Protein AF-A0A0L1KWY5-F1 (afdb_monomer)

Radius of gyration: 12.59 Å; Cα contacts (8 Å, |Δi|>4): 258; chains: 1; bounding box: 28×32×26 Å

pLDDT: mean 92.54, std 5.79, range [64.88, 97.81]

Structure (mmCIF, N/CA/C/O backbone):
data_AF-A0A0L1KWY5-F1
#
_entry.id   AF-A0A0L1KWY5-F1
#
loop_
_atom_site.group_PDB
_atom_site.id
_atom_site.type_symbol
_atom_site.label_atom_id
_atom_site.label_alt_id
_atom_site.label_comp_id
_atom_site.label_asym_id
_atom_site.label_entity_id
_atom_site.label_seq_id
_atom_site.pdbx_PDB_ins_code
_atom_site.Cartn_x
_atom_site.Cartn_y
_atom_site.Cartn_z
_atom_site.occupancy
_atom_site.B_iso_or_equiv
_atom_site.auth_seq_id
_atom_site.auth_comp_id
_atom_site.auth_asym_id
_atom_site.auth_atom_id
_atom_site.pdbx_PDB_model_num
ATOM 1 N N . MET A 1 1 ? 8.402 -17.583 -7.761 1.00 80.50 1 MET A N 1
ATOM 2 C CA . MET A 1 1 ? 8.174 -16.161 -8.100 1.00 80.50 1 MET A CA 1
ATOM 3 C C . MET A 1 1 ? 6.779 -16.022 -8.671 1.00 80.50 1 MET A C 1
ATOM 5 O O . MET A 1 1 ? 6.498 -16.639 -9.697 1.00 80.50 1 MET A O 1
ATOM 9 N N . LEU A 1 2 ? 5.926 -15.248 -8.006 1.00 90.38 2 LEU A N 1
ATOM 10 C CA . LEU A 1 2 ? 4.590 -14.924 -8.502 1.00 90.38 2 LEU A CA 1
ATOM 11 C C . LEU A 1 2 ? 4.695 -13.995 -9.719 1.00 90.38 2 LEU A C 1
ATOM 13 O O . LEU A 1 2 ? 5.620 -13.184 -9.811 1.00 90.38 2 LEU A O 1
ATOM 17 N N . HIS A 1 3 ? 3.770 -14.144 -10.660 1.00 92.06 3 HIS A N 1
ATOM 18 C CA . HIS A 1 3 ? 3.661 -13.336 -11.872 1.00 92.06 3 HIS A CA 1
ATOM 19 C C . HIS A 1 3 ? 2.186 -13.148 -12.234 1.00 92.06 3 HIS A C 1
ATOM 21 O O . HIS A 1 3 ? 1.335 -13.891 -11.751 1.00 92.06 3 HIS A O 1
ATOM 27 N N . GLY A 1 4 ? 1.898 -12.167 -13.089 1.00 90.19 4 GLY A N 1
ATOM 28 C CA . GLY A 1 4 ? 0.523 -11.772 -13.407 1.00 90.19 4 GLY A CA 1
ATOM 29 C C . GLY A 1 4 ? 0.006 -10.663 -12.489 1.00 90.19 4 GLY A C 1
ATOM 30 O O . GLY A 1 4 ? 0.771 -10.088 -11.712 1.00 90.19 4 GLY A O 1
ATOM 31 N N . SER A 1 5 ? -1.272 -10.326 -12.634 1.00 89.81 5 SER A N 1
ATOM 32 C CA . SER A 1 5 ? -1.948 -9.308 -11.828 1.00 89.81 5 SER A CA 1
ATOM 33 C C . SER A 1 5 ? -2.310 -9.831 -10.441 1.00 89.81 5 SER A C 1
ATOM 35 O O . SER A 1 5 ? -2.567 -11.023 -10.271 1.00 89.81 5 SER A O 1
ATOM 37 N N . VAL A 1 6 ? -2.394 -8.934 -9.460 1.00 85.62 6 VAL A N 1
ATOM 38 C CA . VAL A 1 6 ? -2.851 -9.266 -8.107 1.00 85.62 6 VAL A CA 1
ATOM 39 C C . VAL A 1 6 ? -4.258 -8.720 -7.868 1.00 85.62 6 VAL A C 1
ATOM 41 O O . VAL A 1 6 ? -4.487 -7.517 -7.916 1.00 85.62 6 VAL A O 1
ATOM 44 N N . GLY A 1 7 ? -5.209 -9.612 -7.586 1.00 88.44 7 GLY A N 1
ATOM 45 C CA . GLY A 1 7 ? -6.539 -9.227 -7.117 1.00 88.44 7 GLY A CA 1
ATOM 46 C C . GLY A 1 7 ? -6.535 -9.042 -5.601 1.00 88.44 7 GLY A C 1
ATOM 47 O O . GLY A 1 7 ? -6.473 -10.028 -4.873 1.00 88.44 7 GLY A O 1
ATOM 48 N N . LEU A 1 8 ? -6.596 -7.796 -5.123 1.00 89.62 8 LEU A N 1
ATOM 49 C CA . LEU A 1 8 ? -6.633 -7.494 -3.682 1.00 89.62 8 LEU A CA 1
ATOM 50 C C . LEU A 1 8 ? -8.057 -7.495 -3.100 1.00 89.62 8 LEU A C 1
ATOM 52 O O . LEU A 1 8 ? -8.233 -7.735 -1.910 1.00 89.62 8 LEU A O 1
ATOM 56 N N . ARG A 1 9 ? -9.076 -7.317 -3.950 1.00 87.25 9 ARG A N 1
ATOM 57 C CA . ARG A 1 9 ? -10.493 -7.254 -3.545 1.00 87.25 9 ARG A CA 1
ATOM 58 C C . ARG A 1 9 ? -11.029 -8.558 -2.948 1.00 87.25 9 ARG A C 1
ATOM 60 O O . ARG A 1 9 ? -11.987 -8.558 -2.192 1.00 87.25 9 ARG A O 1
ATOM 67 N N . THR A 1 10 ? -10.423 -9.691 -3.299 1.00 84.00 10 THR A N 1
ATOM 68 C CA . THR A 1 10 ? -10.878 -11.027 -2.879 1.00 84.00 10 THR A CA 1
ATOM 69 C C . THR A 1 10 ? -10.081 -11.582 -1.700 1.00 84.00 10 THR A C 1
ATOM 71 O O . THR A 1 10 ? -10.133 -12.783 -1.430 1.00 84.00 10 THR A O 1
ATOM 74 N N . LEU A 1 11 ? -9.280 -10.748 -1.032 1.00 88.44 11 LEU A N 1
ATOM 75 C CA . LEU A 1 11 ? -8.511 -11.162 0.135 1.00 88.44 11 LEU A CA 1
ATOM 76 C C . LEU A 1 11 ? -9.441 -11.423 1.325 1.00 88.44 11 LEU A C 1
ATOM 78 O O . LEU A 1 11 ? -10.445 -10.746 1.523 1.00 88.44 11 LEU A O 1
ATOM 82 N N . SER A 1 12 ? -9.097 -12.419 2.135 1.00 89.19 12 SER A N 1
ATOM 83 C CA . SER A 1 12 ? -9.912 -12.826 3.276 1.00 89.19 12 SER A CA 1
ATOM 84 C C . SER A 1 12 ? -9.917 -11.769 4.391 1.00 89.19 12 SER A C 1
ATOM 86 O O . SER A 1 12 ? -8.854 -11.289 4.7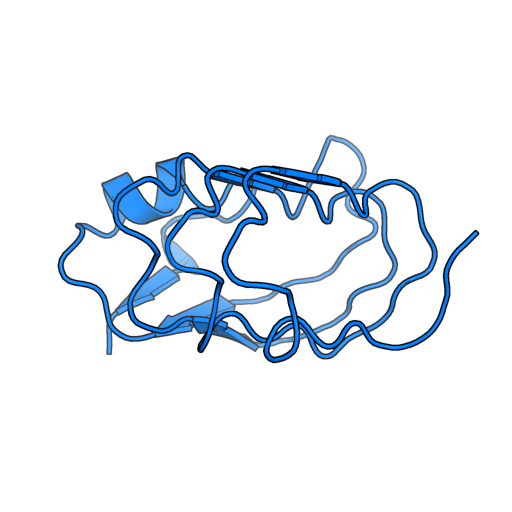81 1.00 89.19 12 SER A O 1
ATOM 88 N N . GLU A 1 13 ? -11.079 -11.515 4.995 1.00 88.75 13 GLU A N 1
ATOM 89 C CA . GLU A 1 13 ? -11.293 -10.618 6.152 1.00 88.75 13 GLU A CA 1
ATOM 90 C C . GLU A 1 13 ? -10.282 -10.722 7.322 1.00 88.75 13 GLU A C 1
ATOM 92 O O . GLU A 1 13 ? -9.874 -9.679 7.838 1.00 88.75 13 GLU A O 1
ATOM 97 N N . PRO A 1 14 ? -9.834 -11.913 7.781 1.00 93.19 14 PRO A N 1
ATOM 98 C CA . PRO A 1 14 ? -8.891 -12.008 8.902 1.00 93.19 14 PRO A CA 1
ATOM 99 C C . PRO A 1 14 ? -7.443 -11.645 8.533 1.00 93.19 14 PRO A C 1
ATOM 101 O O . PRO A 1 14 ? -6.560 -11.740 9.384 1.00 93.19 14 PRO A O 1
ATOM 104 N N . LEU A 1 15 ? -7.162 -11.271 7.281 1.00 94.88 15 LEU A N 1
ATOM 105 C CA . LEU A 1 15 ? -5.811 -10.951 6.835 1.00 94.88 15 LEU A CA 1
ATOM 106 C C . LEU A 1 15 ? -5.306 -9.662 7.498 1.00 94.88 15 LEU A C 1
ATOM 108 O O . LEU A 1 15 ? -5.901 -8.599 7.341 1.00 94.88 15 LEU A O 1
ATOM 112 N N . VAL A 1 16 ? -4.180 -9.766 8.208 1.00 96.94 16 VAL A N 1
ATOM 113 C CA . VAL A 1 16 ? -3.556 -8.642 8.931 1.00 96.94 16 VAL A CA 1
ATOM 114 C C . VAL A 1 16 ? -2.319 -8.116 8.202 1.00 96.94 16 VAL A C 1
ATOM 116 O O . VAL A 1 16 ? -2.109 -6.908 8.122 1.00 96.94 16 VAL A O 1
ATOM 119 N N . HIS A 1 17 ? -1.512 -9.011 7.636 1.00 97.38 17 HIS A N 1
ATOM 120 C CA . HIS A 1 17 ? -0.258 -8.676 6.966 1.00 97.38 17 HIS A CA 1
ATOM 121 C C . HIS A 1 17 ? -0.177 -9.413 5.635 1.00 97.38 17 HIS A C 1
ATOM 123 O O . HIS A 1 17 ? -0.402 -10.624 5.586 1.00 97.38 17 HIS A O 1
ATOM 129 N N . LEU A 1 18 ? 0.166 -8.695 4.568 1.00 96.31 18 LEU A N 1
ATOM 130 C CA . LEU A 1 18 ? 0.367 -9.275 3.247 1.00 96.31 18 LEU A CA 1
ATOM 131 C C . LEU A 1 18 ? 1.690 -8.798 2.655 1.00 96.31 18 LEU A C 1
ATOM 133 O O . LEU A 1 18 ? 1.849 -7.622 2.325 1.00 96.31 18 LEU A O 1
ATOM 137 N N . ASP A 1 19 ? 2.626 -9.729 2.485 1.00 96.06 19 ASP A N 1
ATOM 138 C CA . ASP A 1 19 ? 3.880 -9.473 1.787 1.00 96.06 19 ASP A CA 1
ATOM 139 C C . ASP A 1 19 ? 3.884 -10.133 0.408 1.00 96.06 19 ASP A C 1
ATOM 141 O O . ASP A 1 19 ? 3.896 -11.355 0.269 1.00 96.06 19 ASP A O 1
ATOM 145 N N . LEU A 1 20 ? 3.856 -9.293 -0.620 1.00 95.12 20 LEU A N 1
ATOM 146 C CA . LEU A 1 20 ? 3.958 -9.662 -2.027 1.00 95.12 20 LEU A CA 1
ATOM 147 C C . LEU A 1 20 ? 5.231 -9.096 -2.661 1.00 95.12 20 LEU A C 1
ATOM 149 O O . LEU A 1 20 ? 5.368 -9.100 -3.891 1.00 95.12 20 LEU A O 1
ATOM 153 N N . SER A 1 21 ? 6.166 -8.607 -1.849 1.00 94.50 21 SER A N 1
ATOM 154 C CA . SER A 1 21 ? 7.411 -8.041 -2.344 1.00 94.50 21 SER A CA 1
ATOM 155 C C . SER A 1 21 ? 8.303 -9.074 -3.028 1.00 94.50 21 SER A C 1
ATOM 157 O O . SER A 1 21 ? 8.138 -10.283 -2.864 1.00 94.50 21 SER A O 1
ATOM 159 N N . ILE A 1 22 ? 9.254 -8.592 -3.830 1.00 93.81 22 ILE A N 1
ATOM 160 C CA . ILE A 1 22 ? 10.272 -9.431 -4.489 1.00 93.81 22 ILE A CA 1
ATOM 161 C C . ILE A 1 22 ? 9.624 -10.495 -5.400 1.00 93.81 22 ILE A C 1
ATOM 163 O O . ILE A 1 22 ? 9.978 -11.677 -5.414 1.00 93.81 22 ILE A O 1
ATOM 167 N N . ASN A 1 23 ? 8.650 -10.071 -6.203 1.00 94.88 23 ASN A N 1
ATOM 168 C CA . ASN A 1 23 ? 7.976 -10.920 -7.180 1.00 94.88 23 ASN A CA 1
ATOM 169 C C . ASN A 1 23 ? 8.063 -10.313 -8.591 1.00 94.88 23 ASN A C 1
ATOM 171 O O . ASN A 1 23 ? 8.832 -9.394 -8.876 1.00 94.88 23 ASN A O 1
ATOM 175 N N . ARG A 1 24 ? 7.333 -10.902 -9.539 1.00 95.31 24 ARG A N 1
ATOM 176 C CA . ARG A 1 24 ? 7.196 -10.405 -10.915 1.00 95.31 24 ARG A CA 1
ATOM 177 C C . ARG A 1 24 ? 5.747 -10.016 -11.197 1.00 95.31 24 ARG A C 1
ATOM 179 O O . ARG A 1 24 ? 5.301 -10.151 -12.338 1.00 95.31 24 ARG A O 1
ATOM 186 N N . LEU A 1 25 ? 5.019 -9.586 -10.165 1.00 94.75 25 LEU A N 1
ATOM 187 C CA . LEU A 1 25 ? 3.639 -9.143 -10.310 1.00 94.75 25 LEU A CA 1
ATOM 188 C C . LEU A 1 25 ? 3.594 -7.914 -11.214 1.00 94.75 25 LEU A C 1
ATOM 190 O O . LEU A 1 25 ? 4.487 -7.061 -11.186 1.00 94.75 25 LEU A O 1
ATOM 194 N N . VAL A 1 26 ? 2.556 -7.856 -12.029 1.00 92.81 26 VAL A N 1
ATOM 195 C CA . VAL A 1 26 ? 2.247 -6.737 -12.915 1.00 92.81 26 VAL A CA 1
ATOM 196 C C . VAL A 1 26 ? 0.926 -6.110 -12.477 1.00 92.81 26 VAL A C 1
ATOM 198 O O . VAL A 1 26 ? 0.212 -6.668 -11.647 1.00 92.81 26 VAL A O 1
ATOM 201 N N . GLY A 1 27 ? 0.621 -4.924 -12.996 1.00 82.31 27 GLY A N 1
ATOM 202 C CA . GLY A 1 27 ? -0.662 -4.278 -12.728 1.00 82.31 27 GLY A CA 1
ATOM 203 C C . GLY A 1 27 ? -1.854 -5.021 -13.364 1.00 82.31 27 GLY A C 1
ATOM 204 O O . GLY A 1 27 ? -1.651 -5.939 -14.164 1.00 82.31 27 GLY A O 1
ATOM 205 N N . PRO A 1 28 ? -3.090 -4.600 -13.050 1.00 91.56 28 PRO A N 1
ATOM 206 C CA . PRO A 1 28 ? -3.400 -3.492 -12.153 1.00 91.56 28 PRO A CA 1
ATOM 207 C C . PRO A 1 28 ? -3.392 -3.897 -10.669 1.00 91.56 28 PRO A C 1
ATOM 209 O O . PRO A 1 28 ? -3.763 -5.009 -10.308 1.00 91.56 28 PRO A O 1
ATOM 212 N N . VAL A 1 29 ? -2.971 -2.964 -9.822 1.00 93.31 29 VAL A N 1
ATOM 213 C CA . VAL A 1 29 ? -3.211 -2.907 -8.383 1.00 93.31 29 VAL A CA 1
ATOM 214 C C . VAL A 1 29 ? -4.389 -1.979 -8.156 1.00 93.31 29 VAL A C 1
ATOM 216 O O . VAL A 1 29 ? -4.466 -0.902 -8.755 1.00 93.31 29 VAL A O 1
ATOM 219 N N . ASP A 1 30 ? -5.272 -2.414 -7.274 1.00 93.75 30 ASP A N 1
ATOM 220 C CA . ASP A 1 30 ? -6.484 -1.717 -6.901 1.00 93.75 30 ASP A CA 1
ATOM 221 C C . ASP A 1 30 ? -6.637 -1.779 -5.382 1.00 93.75 30 ASP A C 1
ATOM 223 O O . ASP A 1 30 ? -6.664 -2.868 -4.803 1.00 93.75 30 ASP A O 1
ATOM 227 N N . LEU A 1 31 ? -6.666 -0.609 -4.746 1.00 95.62 31 LEU A N 1
ATOM 228 C CA . LEU A 1 31 ? -6.749 -0.449 -3.298 1.00 95.62 31 LEU A CA 1
ATOM 229 C C . LEU A 1 31 ? -8.135 0.054 -2.863 1.00 95.62 31 LEU A C 1
ATOM 231 O O . LEU A 1 31 ? -8.2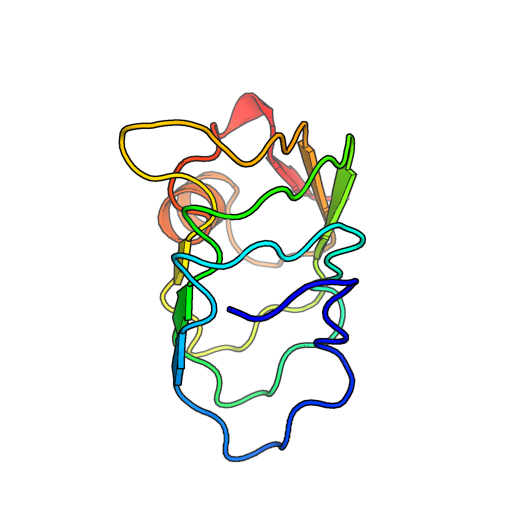76 0.543 -1.741 1.00 95.62 31 LEU A O 1
ATOM 235 N N . THR A 1 32 ? -9.155 -0.006 -3.731 1.00 94.75 32 THR A N 1
ATOM 236 C CA . THR A 1 32 ? -10.501 0.480 -3.382 1.00 94.75 32 THR A CA 1
ATOM 237 C C . THR A 1 32 ? -11.183 -0.366 -2.315 1.00 94.75 32 THR A C 1
ATOM 239 O O . THR A 1 32 ? -12.011 0.147 -1.569 1.00 94.75 32 THR A O 1
ATOM 242 N N . GLU A 1 33 ? -10.835 -1.651 -2.238 1.00 93.06 33 GLU A N 1
ATOM 243 C CA . GLU A 1 33 ? -11.388 -2.607 -1.280 1.00 93.06 33 GLU A CA 1
ATOM 244 C C . GLU A 1 33 ? -10.247 -3.427 -0.673 1.00 93.06 33 GLU A C 1
ATOM 246 O O . GLU A 1 33 ? -9.712 -4.344 -1.299 1.00 93.06 33 GLU A O 1
ATOM 251 N N . LEU A 1 34 ? -9.858 -3.071 0.551 1.00 94.88 34 LEU A N 1
ATOM 252 C CA . LEU A 1 34 ? -8.882 -3.811 1.345 1.00 94.88 34 LEU A CA 1
ATOM 253 C C . LEU A 1 34 ? -9.579 -4.456 2.551 1.00 94.88 34 LEU A C 1
ATOM 255 O O . LEU A 1 34 ? -10.516 -3.866 3.094 1.00 94.88 34 LEU A O 1
ATOM 259 N N . PRO A 1 35 ? -9.114 -5.629 3.022 1.00 94.69 35 PRO A N 1
ATOM 260 C CA . PRO A 1 35 ? -9.648 -6.246 4.231 1.00 94.69 35 PRO A CA 1
ATOM 261 C C . PRO A 1 35 ? -9.583 -5.295 5.427 1.00 94.69 35 PRO A C 1
ATOM 263 O O . PRO A 1 35 ? -8.558 -4.655 5.671 1.00 94.69 35 PRO A O 1
ATOM 266 N N . ARG A 1 36 ? -10.653 -5.248 6.225 1.00 94.62 36 ARG A N 1
ATOM 267 C CA . ARG A 1 36 ? -10.785 -4.310 7.353 1.00 94.62 36 ARG A CA 1
ATOM 268 C C . ARG A 1 36 ? -9.677 -4.444 8.405 1.00 94.62 36 ARG A C 1
ATOM 270 O O . ARG A 1 36 ? -9.347 -3.471 9.083 1.00 94.62 36 ARG A O 1
ATOM 277 N N . ASN A 1 37 ? -9.123 -5.645 8.561 1.00 95.62 37 ASN A N 1
ATOM 278 C CA . ASN A 1 37 ? -8.077 -5.937 9.543 1.00 95.62 37 ASN A CA 1
ATOM 279 C C . ASN A 1 37 ? -6.657 -5.748 8.999 1.00 95.62 37 ASN A C 1
ATOM 281 O O . ASN A 1 37 ? -5.700 -5.927 9.756 1.00 95.62 37 ASN A O 1
ATOM 285 N N . LEU A 1 38 ? -6.508 -5.393 7.718 1.00 97.19 38 LEU A N 1
ATOM 286 C CA . LEU A 1 38 ? -5.204 -5.259 7.091 1.00 97.19 38 LEU A CA 1
ATOM 287 C C . LEU A 1 38 ? -4.443 -4.084 7.709 1.00 97.19 38 LEU A C 1
ATOM 289 O O . LEU A 1 38 ? -4.907 -2.945 7.705 1.00 97.19 38 LEU A O 1
ATOM 293 N N . LYS A 1 39 ? -3.251 -4.381 8.217 1.00 97.75 39 LYS A N 1
ATOM 294 C CA . LYS A 1 39 ? -2.316 -3.414 8.788 1.00 97.75 39 LYS A CA 1
ATOM 295 C C . LYS A 1 39 ? -1.186 -3.083 7.834 1.00 97.75 39 LYS A C 1
ATOM 297 O O . LYS A 1 39 ? -0.770 -1.933 7.758 1.00 97.75 39 LYS A O 1
ATOM 302 N N . THR A 1 40 ? -0.678 -4.075 7.105 1.00 97.69 40 THR A N 1
ATOM 303 C CA . THR A 1 40 ? 0.472 -3.872 6.220 1.00 97.69 40 THR A CA 1
ATOM 304 C C . THR A 1 40 ? 0.299 -4.585 4.885 1.00 97.69 40 THR A C 1
ATOM 306 O O . THR A 1 40 ? -0.107 -5.749 4.825 1.00 97.69 40 THR A O 1
ATOM 309 N N . LEU A 1 41 ? 0.646 -3.878 3.808 1.00 97.25 41 LEU A N 1
ATOM 310 C CA . LEU A 1 41 ? 0.727 -4.417 2.453 1.00 97.25 41 LEU A CA 1
ATOM 311 C C . LEU A 1 41 ? 2.069 -4.041 1.832 1.00 97.25 41 LEU A C 1
ATOM 313 O O . LEU A 1 41 ? 2.383 -2.868 1.650 1.00 97.25 41 LEU A O 1
ATOM 317 N N . SER A 1 42 ? 2.856 -5.041 1.468 1.00 95.81 42 SER A N 1
ATOM 31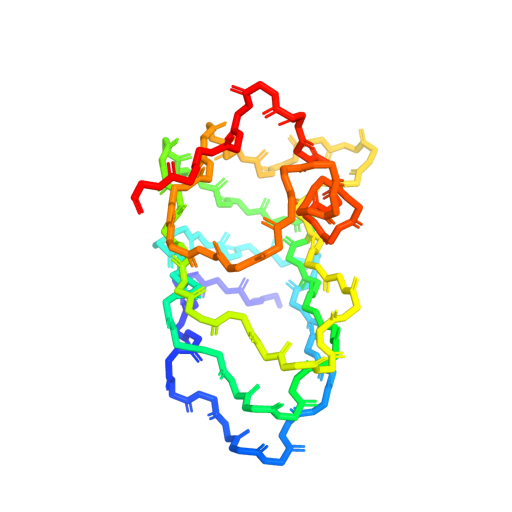8 C CA . SER A 1 42 ? 4.165 -4.854 0.854 1.00 95.81 42 SER A CA 1
ATOM 319 C C . SER A 1 42 ? 4.123 -5.310 -0.604 1.00 95.81 42 SER A C 1
ATOM 321 O O . SER A 1 42 ? 3.872 -6.476 -0.896 1.00 95.81 42 SER A O 1
ATOM 323 N N . LEU A 1 43 ? 4.342 -4.377 -1.532 1.00 94.88 43 LEU A N 1
ATOM 324 C CA . LEU A 1 43 ? 4.351 -4.593 -2.986 1.00 94.88 43 LEU A CA 1
ATOM 325 C C . LEU A 1 43 ? 5.692 -4.205 -3.624 1.00 94.88 43 LEU A C 1
ATOM 327 O O . LEU A 1 43 ? 5.841 -4.285 -4.849 1.00 94.88 43 LEU A O 1
ATOM 331 N N . TRP A 1 44 ? 6.670 -3.777 -2.822 1.00 93.19 44 TRP A N 1
ATOM 332 C CA . TRP A 1 44 ? 7.963 -3.320 -3.317 1.00 93.19 44 TRP A CA 1
ATOM 333 C C . TRP A 1 44 ? 8.705 -4.432 -4.068 1.00 93.19 44 TRP A C 1
ATOM 335 O O . TRP A 1 44 ? 8.500 -5.624 -3.864 1.00 93.19 44 TRP A O 1
ATOM 345 N N . ASN A 1 45 ? 9.578 -4.037 -4.984 1.00 93.62 45 ASN A N 1
ATOM 346 C CA . ASN A 1 45 ? 10.303 -4.959 -5.849 1.00 93.62 45 ASN A CA 1
ATOM 347 C C . ASN A 1 45 ? 9.418 -5.897 -6.707 1.00 93.62 45 ASN A C 1
ATOM 349 O O . ASN A 1 45 ? 9.568 -7.117 -6.667 1.00 93.62 45 ASN A O 1
ATOM 353 N N . ASN A 1 46 ? 8.494 -5.322 -7.483 1.00 94.25 46 ASN A N 1
ATOM 354 C CA . ASN A 1 46 ? 7.676 -6.024 -8.479 1.00 94.25 46 ASN A CA 1
ATOM 355 C C . ASN A 1 46 ? 7.882 -5.419 -9.883 1.00 94.25 46 ASN A C 1
ATOM 357 O O . ASN A 1 46 ? 8.893 -4.774 -10.151 1.00 94.25 46 ASN A O 1
ATOM 361 N N . ARG A 1 47 ? 6.975 -5.675 -10.831 1.00 94.75 47 ARG A N 1
ATOM 362 C CA . ARG A 1 47 ? 6.997 -5.103 -12.191 1.00 94.75 47 ARG A CA 1
ATOM 363 C C . ARG A 1 47 ? 5.730 -4.299 -12.486 1.00 94.75 47 ARG A C 1
ATOM 365 O O . ARG A 1 47 ? 5.338 -4.186 -13.651 1.00 94.75 47 ARG A O 1
ATOM 372 N N . ILE A 1 48 ? 5.092 -3.766 -11.445 1.00 93.75 48 ILE A N 1
ATOM 373 C CA . ILE A 1 48 ? 3.852 -2.996 -11.548 1.00 93.75 48 ILE A CA 1
ATOM 374 C C . ILE A 1 48 ? 4.148 -1.716 -12.326 1.00 93.75 48 ILE A C 1
ATOM 376 O O . ILE A 1 48 ? 5.093 -0.998 -12.010 1.00 93.75 48 ILE A O 1
ATOM 380 N N . ARG A 1 49 ? 3.358 -1.453 -13.367 1.00 93.19 49 ARG A N 1
ATOM 381 C CA . ARG A 1 49 ? 3.422 -0.239 -14.186 1.00 93.19 49 ARG A CA 1
ATOM 382 C C . ARG A 1 49 ? 2.014 0.304 -14.324 1.00 93.19 49 ARG A C 1
ATOM 384 O O . ARG A 1 49 ? 1.219 -0.271 -15.062 1.00 93.19 49 ARG A O 1
ATOM 391 N N . GLN A 1 50 ? 1.708 1.362 -13.590 1.00 94.00 50 GLN A N 1
ATOM 392 C CA . GLN A 1 50 ? 0.405 2.014 -13.596 1.00 94.00 50 GLN A CA 1
ATOM 393 C C . GLN A 1 50 ? 0.586 3.519 -13.468 1.00 94.00 50 GLN A C 1
ATOM 395 O O . GLN A 1 50 ? 1.300 3.992 -12.591 1.00 94.00 50 GLN A O 1
ATOM 400 N N . SER A 1 51 ? -0.078 4.276 -14.335 1.00 95.50 51 SER A N 1
ATOM 401 C CA . SER A 1 51 ? -0.125 5.733 -14.214 1.00 95.50 51 SER A CA 1
ATOM 402 C C . SER A 1 51 ? -0.900 6.159 -12.974 1.00 95.50 51 SER A C 1
ATOM 404 O O . SER A 1 51 ? -0.457 7.058 -12.278 1.00 95.50 51 SER A O 1
ATOM 406 N N . VAL A 1 52 ? -2.013 5.487 -12.678 1.00 95.88 52 VAL A N 1
ATOM 407 C CA . VAL A 1 52 ? -2.877 5.788 -11.535 1.00 95.88 52 VAL A CA 1
ATOM 408 C C . VAL A 1 52 ? -3.222 4.496 -10.802 1.00 95.88 52 VAL A C 1
ATOM 410 O O . VAL A 1 52 ? -3.567 3.488 -11.428 1.00 95.88 52 VAL A 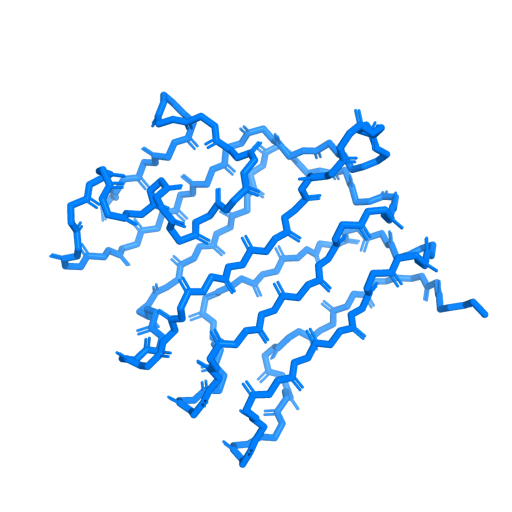O 1
ATOM 413 N N . VAL A 1 53 ? -3.135 4.531 -9.476 1.00 95.88 53 VAL A N 1
ATOM 414 C CA . VAL A 1 53 ? -3.673 3.508 -8.576 1.00 95.88 53 VAL A CA 1
ATOM 415 C C . VAL A 1 53 ? -4.784 4.145 -7.749 1.00 95.88 53 VAL A C 1
ATOM 417 O O . VAL A 1 53 ? -4.579 5.175 -7.106 1.00 95.88 53 VAL A O 1
ATOM 420 N N . PHE A 1 54 ? -5.964 3.530 -7.773 1.00 96.62 54 PHE A N 1
ATOM 421 C CA . PHE A 1 54 ? -7.105 4.012 -7.006 1.00 96.62 54 PHE A CA 1
ATOM 422 C C . PHE A 1 54 ? -7.106 3.424 -5.598 1.00 96.62 54 PHE A C 1
ATOM 424 O O . PHE A 1 54 ? -6.816 2.238 -5.422 1.00 96.62 54 PHE A O 1
ATOM 431 N N . PHE A 1 55 ? -7.449 4.246 -4.610 1.00 96.44 55 PHE A N 1
ATOM 432 C CA . PHE A 1 55 ? -7.687 3.815 -3.235 1.00 96.44 55 PHE A CA 1
ATOM 433 C C . PHE A 1 55 ? -9.067 4.264 -2.747 1.00 96.44 55 PHE A C 1
ATOM 435 O O . PHE A 1 55 ? -9.611 5.272 -3.191 1.00 96.44 55 PHE A O 1
ATOM 442 N N . GLY A 1 56 ? -9.658 3.466 -1.863 1.00 94.12 56 GLY A N 1
ATOM 443 C CA . GLY A 1 56 ? -10.973 3.721 -1.276 1.00 94.12 56 GLY A CA 1
ATOM 444 C C . GLY A 1 56 ? -10.853 4.058 0.203 1.00 94.12 56 GLY A C 1
ATOM 445 O O . GLY A 1 56 ? -9.811 4.525 0.662 1.00 94.12 56 GLY A O 1
ATOM 446 N N . HIS A 1 57 ? -11.904 3.754 0.965 1.00 92.44 57 HIS A N 1
ATOM 447 C CA . HIS A 1 57 ? -11.849 3.833 2.423 1.00 92.44 57 HIS A CA 1
ATOM 448 C C . HIS A 1 57 ? -10.778 2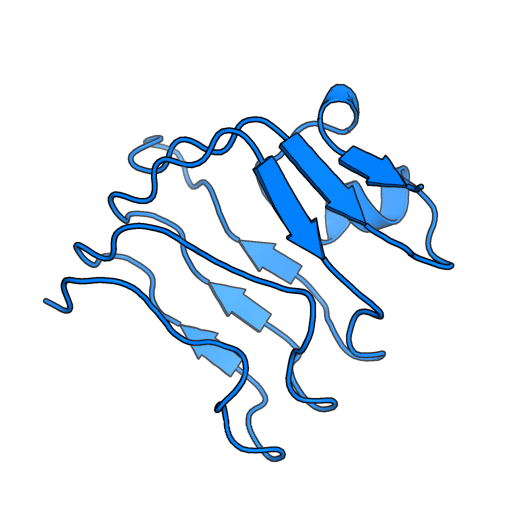.875 2.948 1.00 92.44 57 HIS A C 1
ATOM 450 O O . HIS A 1 57 ? -10.937 1.653 2.904 1.00 92.44 57 HIS A O 1
ATOM 456 N N . LEU A 1 58 ? -9.673 3.443 3.426 1.00 94.56 58 LEU A N 1
ATOM 457 C CA . LEU A 1 58 ? -8.560 2.668 3.948 1.00 94.56 58 LEU A CA 1
ATOM 458 C C . LEU A 1 58 ? -8.972 1.958 5.250 1.00 94.56 58 LEU A C 1
ATOM 460 O O . LEU A 1 58 ? -9.737 2.519 6.041 1.00 94.56 58 LEU A O 1
ATOM 464 N N . PRO A 1 59 ? -8.477 0.731 5.504 1.00 94.94 59 PRO A N 1
ATOM 465 C CA . PRO A 1 59 ? -8.730 0.044 6.761 1.00 94.94 59 PRO A CA 1
ATOM 466 C C . PRO A 1 59 ? -8.292 0.905 7.957 1.00 94.94 59 PRO A C 1
ATOM 468 O O . PRO A 1 59 ? -7.217 1.501 7.913 1.00 94.94 59 PRO A O 1
ATOM 471 N N . PRO A 1 60 ? -9.061 0.937 9.059 1.00 93.88 60 PRO A N 1
ATOM 472 C CA . PRO A 1 60 ? -8.781 1.822 10.195 1.00 93.88 60 PRO A CA 1
ATOM 473 C C . PRO A 1 60 ? -7.461 1.501 10.906 1.00 93.88 60 PRO A C 1
ATOM 475 O O . PRO A 1 60 ? -6.902 2.348 11.592 1.00 93.88 60 PRO A O 1
ATOM 478 N N . ASN A 1 61 ? -6.971 0.268 10.756 1.00 94.12 61 ASN A N 1
ATOM 479 C CA . ASN A 1 61 ? -5.710 -0.183 11.337 1.00 94.12 61 ASN A CA 1
ATOM 480 C C . ASN A 1 61 ? -4.565 -0.201 10.315 1.00 94.12 61 ASN A C 1
ATOM 482 O O . ASN A 1 61 ? -3.517 -0.771 10.613 1.00 94.12 61 ASN A O 1
ATOM 486 N N . LEU A 1 62 ? -4.761 0.352 9.113 1.00 96.50 62 LEU A N 1
ATOM 487 C CA . LEU A 1 62 ? -3.732 0.350 8.083 1.00 96.50 62 LEU A CA 1
ATOM 488 C C . LEU A 1 62 ? -2.561 1.231 8.530 1.00 96.50 62 LEU A C 1
ATOM 490 O O . LEU A 1 62 ? -2.705 2.432 8.738 1.00 96.50 62 LEU A O 1
ATOM 494 N N . GLU A 1 63 ? -1.390 0.625 8.666 1.00 96.56 63 GLU A N 1
ATOM 495 C CA . GLU A 1 63 ? -0.165 1.305 9.075 1.00 96.56 63 GLU A CA 1
ATOM 496 C C . GLU A 1 63 ? 0.596 1.815 7.851 1.00 96.56 63 GLU A C 1
ATOM 498 O O . GLU A 1 63 ? 1.015 2.971 7.814 1.00 96.56 63 GLU A O 1
ATOM 503 N N . TYR A 1 64 ? 0.785 0.960 6.840 1.00 96.38 64 TYR A N 1
ATOM 504 C CA . TYR A 1 64 ? 1.439 1.351 5.595 1.00 96.38 64 TYR A CA 1
ATOM 505 C C . TYR A 1 64 ? 1.180 0.393 4.427 1.00 96.38 64 TYR A C 1
ATOM 507 O O . TYR A 1 64 ? 0.978 -0.815 4.586 1.00 96.38 64 TYR A O 1
ATOM 515 N N . ILE A 1 65 ? 1.286 0.953 3.223 1.00 96.62 65 ILE A N 1
ATOM 516 C CA . ILE A 1 65 ? 1.378 0.251 1.947 1.00 96.62 65 ILE A CA 1
ATOM 517 C C . ILE A 1 65 ? 2.706 0.634 1.300 1.00 96.62 65 ILE A C 1
ATOM 519 O O . ILE A 1 65 ? 2.999 1.813 1.104 1.00 96.62 65 ILE A O 1
ATOM 523 N N . TRP A 1 66 ? 3.522 -0.363 0.970 1.00 94.44 66 TRP A N 1
ATOM 524 C CA . TRP A 1 66 ? 4.882 -0.140 0.493 1.00 94.44 66 TRP A CA 1
ATOM 525 C C . TRP A 1 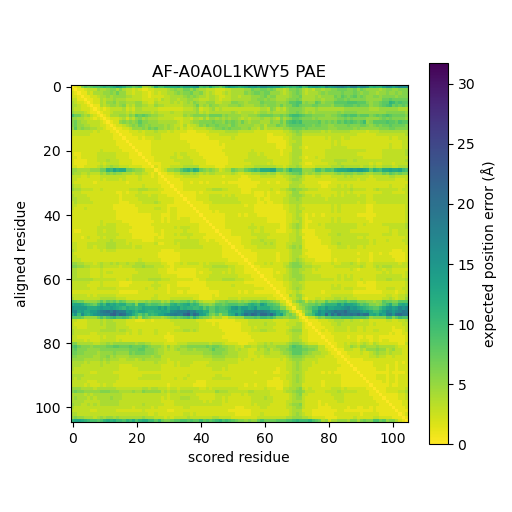66 ? 5.033 -0.469 -0.990 1.00 94.44 66 TRP A C 1
ATOM 527 O O . TRP A 1 66 ? 5.045 -1.638 -1.376 1.00 94.44 66 TRP A O 1
ATOM 537 N N . PHE A 1 67 ? 5.196 0.561 -1.824 1.00 90.88 67 PHE A N 1
ATOM 538 C CA . PHE A 1 67 ? 5.323 0.408 -3.278 1.00 90.88 67 PHE A CA 1
ATOM 539 C C . PHE A 1 67 ? 6.765 0.431 -3.790 1.00 90.88 67 PHE A C 1
ATOM 541 O O . PHE A 1 67 ? 7.094 -0.286 -4.742 1.00 90.88 67 PHE A O 1
ATOM 548 N N . HIS A 1 68 ? 7.628 1.245 -3.175 1.00 84.69 68 HIS A N 1
ATOM 549 C CA . HIS A 1 68 ? 8.999 1.471 -3.632 1.00 84.69 68 HIS A CA 1
ATOM 550 C C . HIS A 1 68 ? 10.007 1.280 -2.499 1.00 84.69 68 HIS A C 1
ATOM 552 O O . HIS A 1 68 ? 9.883 1.880 -1.434 1.00 84.69 68 HIS A O 1
ATOM 558 N N . TYR A 1 69 ? 11.058 0.509 -2.766 1.00 79.19 69 TYR A N 1
ATOM 559 C CA . TYR A 1 69 ? 12.223 0.379 -1.896 1.00 79.19 69 TYR A CA 1
ATOM 560 C C . TYR A 1 69 ? 13.481 0.502 -2.748 1.00 79.19 69 TYR A C 1
ATOM 562 O O . TYR A 1 69 ? 13.549 -0.193 -3.751 1.00 79.19 69 TYR A O 1
ATOM 570 N N . ILE A 1 70 ? 14.416 1.380 -2.357 1.00 66.69 70 ILE A N 1
ATOM 571 C CA . ILE A 1 70 ? 15.772 1.660 -2.893 1.00 66.69 70 ILE A CA 1
ATOM 572 C C . ILE A 1 70 ? 15.948 1.555 -4.431 1.00 66.69 70 ILE A C 1
ATOM 574 O O . ILE A 1 70 ? 16.246 2.559 -5.072 1.00 66.69 70 ILE A O 1
ATOM 578 N N . ALA A 1 71 ? 15.740 0.388 -5.046 1.00 64.88 71 ALA A N 1
ATOM 579 C CA . ALA A 1 71 ? 15.644 0.192 -6.493 1.00 64.88 71 ALA A CA 1
ATOM 580 C C . ALA A 1 71 ? 14.173 0.208 -6.981 1.00 64.88 71 ALA A C 1
ATOM 582 O O . ALA A 1 71 ? 13.392 -0.708 -6.716 1.00 64.88 71 ALA A O 1
ATOM 583 N N . ARG A 1 72 ? 13.779 1.243 -7.740 1.00 67.75 72 ARG A N 1
ATOM 584 C CA . ARG A 1 72 ? 12.420 1.376 -8.307 1.00 67.75 72 ARG A CA 1
ATOM 585 C C . ARG A 1 72 ? 12.179 0.382 -9.454 1.00 67.75 72 ARG A C 1
ATOM 587 O O . ARG A 1 72 ? 12.416 0.706 -10.613 1.00 67.75 72 ARG A O 1
ATOM 594 N N . THR A 1 73 ? 11.685 -0.814 -9.151 1.00 87.00 73 THR A N 1
ATOM 595 C CA . THR A 1 73 ? 11.236 -1.770 -10.186 1.00 87.00 73 THR A CA 1
ATOM 596 C C . THR A 1 73 ? 9.746 -1.637 -10.521 1.00 87.00 73 THR A C 1
ATOM 598 O O . THR A 1 73 ? 9.348 -1.908 -11.656 1.00 87.00 73 THR A O 1
ATOM 601 N N . ASN A 1 74 ? 8.947 -1.124 -9.581 1.00 92.56 74 ASN A N 1
ATOM 602 C CA . ASN A 1 74 ? 7.598 -0.626 -9.843 1.00 92.56 74 ASN A CA 1
ATOM 603 C C . ASN A 1 74 ? 7.636 0.810 -10.393 1.00 92.56 74 ASN A C 1
ATOM 605 O O . ASN A 1 74 ? 8.522 1.596 -10.048 1.00 92.56 74 ASN A O 1
ATOM 609 N N . GLN A 1 75 ? 6.635 1.155 -11.199 1.00 92.81 75 GLN A N 1
ATOM 610 C CA . GLN A 1 75 ? 6.351 2.488 -11.727 1.00 92.81 75 GLN A CA 1
ATOM 611 C C . GLN A 1 75 ? 4.886 2.817 -11.424 1.00 92.81 75 GLN A C 1
ATOM 613 O O . GLN A 1 75 ? 3.986 2.294 -12.080 1.00 92.81 75 GLN A O 1
ATOM 618 N N . ILE A 1 76 ? 4.668 3.650 -10.410 1.00 92.50 76 ILE A N 1
ATOM 619 C CA . ILE A 1 76 ? 3.356 4.173 -10.028 1.00 92.50 76 ILE A CA 1
ATOM 620 C C . ILE A 1 76 ? 3.429 5.685 -10.190 1.00 92.50 76 ILE A C 1
ATOM 622 O O . ILE A 1 76 ? 4.347 6.301 -9.648 1.00 92.50 76 ILE A O 1
ATOM 626 N N . GLY A 1 77 ? 2.534 6.247 -11.000 1.00 94.00 77 GLY A N 1
ATOM 627 C CA . GLY A 1 77 ? 2.463 7.691 -11.215 1.00 94.00 77 GLY A CA 1
ATOM 628 C C . GLY A 1 77 ? 1.805 8.378 -10.028 1.00 94.00 77 GLY A C 1
ATOM 629 O O . GLY A 1 77 ? 2.486 9.014 -9.233 1.00 94.00 77 GLY A O 1
ATOM 630 N N . GLU A 1 78 ? 0.498 8.183 -9.894 1.00 96.38 78 GLU A N 1
ATOM 631 C CA . GLU A 1 78 ? -0.358 8.870 -8.932 1.00 96.38 78 GLU A CA 1
ATOM 632 C C . GLU A 1 78 ? -1.221 7.889 -8.131 1.00 96.38 78 GLU A C 1
ATOM 634 O O . GLU A 1 78 ? -1.586 6.805 -8.597 1.00 96.38 78 GLU A O 1
ATOM 639 N N . LEU A 1 79 ? -1.582 8.310 -6.924 1.00 97.19 79 LEU A N 1
ATOM 640 C CA . LEU A 1 79 ? -2.607 7.715 -6.087 1.00 97.19 79 LEU A CA 1
ATOM 641 C C . LEU A 1 79 ? -3.807 8.655 -6.054 1.00 97.19 79 LEU A C 1
ATOM 643 O O . LEU A 1 79 ? -3.661 9.830 -5.725 1.00 97.19 79 LEU A O 1
ATOM 647 N N . ARG A 1 80 ? -4.990 8.135 -6.376 1.00 97.81 80 ARG A N 1
ATOM 648 C CA . ARG A 1 80 ? -6.239 8.910 -6.390 1.00 97.81 80 ARG A CA 1
ATOM 649 C C . ARG A 1 80 ? -7.321 8.180 -5.616 1.00 97.81 80 ARG A C 1
ATOM 651 O O . ARG A 1 80 ? -7.464 6.968 -5.773 1.00 97.81 80 ARG A O 1
ATOM 658 N N . GLY A 1 81 ? -8.082 8.880 -4.792 1.00 96.38 81 GLY A N 1
ATOM 659 C CA . GLY A 1 81 ? -9.098 8.213 -3.993 1.00 96.38 81 GLY A CA 1
ATOM 660 C C 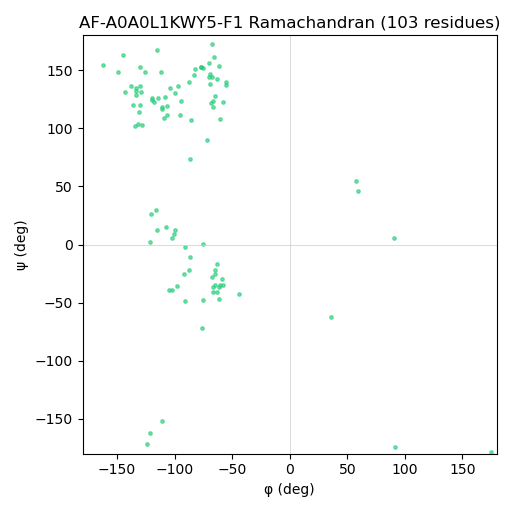. GLY A 1 81 ? -9.804 9.108 -2.998 1.00 96.38 81 GLY A C 1
ATOM 661 O O . GLY A 1 81 ? -9.512 10.290 -2.881 1.00 96.38 81 GLY A O 1
ATOM 662 N N . THR A 1 82 ? -10.716 8.511 -2.242 1.00 90.56 82 THR A N 1
ATOM 663 C CA . THR A 1 82 ? -11.438 9.188 -1.160 1.00 90.56 82 THR A CA 1
ATOM 664 C C . THR A 1 82 ? -10.796 8.830 0.175 1.00 90.56 82 THR A C 1
ATOM 666 O O . THR A 1 82 ? -10.618 7.646 0.466 1.00 90.56 82 THR A O 1
ATOM 669 N N . SER A 1 83 ? -10.494 9.812 1.019 1.00 91.44 83 SER A N 1
ATOM 670 C CA . SER A 1 83 ? -10.014 9.567 2.382 1.00 91.44 83 SER A CA 1
ATOM 671 C C . SER A 1 83 ? -10.451 10.681 3.323 1.00 91.44 83 SER A C 1
ATOM 673 O O . SER A 1 83 ? -10.564 11.835 2.919 1.00 91.44 83 SER A O 1
ATOM 675 N N . THR A 1 84 ? -10.668 10.331 4.589 1.00 90.69 84 THR A N 1
ATOM 676 C CA . THR A 1 84 ? -10.828 11.301 5.681 1.00 90.69 84 THR A CA 1
ATOM 677 C C . THR A 1 84 ? -9.488 11.718 6.294 1.00 90.69 84 THR A C 1
ATOM 679 O O . THR A 1 84 ? -9.450 12.646 7.096 1.00 90.69 84 THR A O 1
ATOM 682 N N . GLU A 1 85 ? -8.401 11.022 5.953 1.00 93.06 85 GLU A N 1
ATOM 683 C CA . GLU A 1 85 ? -7.039 11.332 6.394 1.00 93.06 85 GLU A CA 1
ATOM 684 C C . GLU A 1 85 ? -6.457 12.520 5.618 1.00 93.06 85 GLU A C 1
ATOM 686 O O . GLU A 1 85 ? -6.796 12.742 4.455 1.00 93.06 85 GLU A O 1
ATOM 691 N N . SER A 1 86 ? -5.528 13.254 6.236 1.00 93.88 86 SER A N 1
ATOM 692 C CA . SER A 1 86 ? -4.794 14.315 5.539 1.00 93.88 86 SER A CA 1
ATOM 693 C C . SER A 1 86 ? -3.816 13.735 4.509 1.00 93.88 86 SER A C 1
ATOM 695 O O . SER A 1 86 ? -3.353 12.599 4.640 1.00 93.88 86 SER A O 1
ATOM 697 N N . VAL A 1 87 ? -3.450 14.519 3.490 1.00 94.56 87 VAL A N 1
ATOM 698 C CA . VAL A 1 87 ? -2.482 14.086 2.464 1.00 94.56 87 VAL A CA 1
ATOM 699 C C . VAL A 1 87 ? -1.123 13.753 3.089 1.00 94.56 87 VAL A C 1
ATOM 701 O O . VAL A 1 87 ? -0.480 12.792 2.675 1.00 94.56 87 VAL A O 1
ATOM 704 N N . GLU A 1 88 ? -0.704 14.474 4.130 1.00 95.81 88 GLU A N 1
ATOM 705 C CA . GLU A 1 88 ? 0.523 14.186 4.881 1.00 95.81 88 GLU A CA 1
ATOM 706 C C . GLU A 1 88 ? 0.460 12.802 5.527 1.00 95.81 88 GLU A C 1
ATOM 708 O O . GLU A 1 88 ? 1.391 12.008 5.382 1.00 95.81 88 GLU A O 1
ATOM 713 N N . ARG A 1 89 ? -0.666 12.482 6.179 1.00 95.06 89 ARG A N 1
ATOM 714 C CA . ARG A 1 89 ? -0.885 11.166 6.782 1.00 95.06 89 ARG A CA 1
ATOM 715 C C . ARG A 1 89 ? -0.910 10.067 5.723 1.00 95.06 89 ARG A C 1
ATOM 717 O O . ARG A 1 89 ? -0.290 9.022 5.911 1.00 95.06 89 ARG A O 1
ATOM 724 N N . LEU A 1 90 ? -1.545 10.321 4.580 1.00 95.88 90 LEU A N 1
ATOM 725 C CA . LEU A 1 90 ? -1.511 9.408 3.439 1.00 95.88 90 LEU A CA 1
ATOM 726 C C . LEU A 1 90 ? -0.085 9.206 2.909 1.00 95.88 90 LEU A C 1
ATOM 728 O O . LEU A 1 90 ? 0.262 8.087 2.549 1.00 95.88 90 LEU A O 1
ATOM 732 N N . GLY A 1 91 ? 0.767 10.232 2.911 1.00 94.75 91 GLY A N 1
ATOM 733 C CA . GLY A 1 91 ? 2.184 10.103 2.557 1.00 94.75 91 GLY A CA 1
ATOM 734 C C . GLY A 1 91 ? 2.986 9.225 3.520 1.00 94.75 91 GLY A C 1
ATOM 735 O O . GLY A 1 91 ? 3.867 8.477 3.091 1.00 94.75 91 GLY A O 1
ATOM 736 N N . GLU A 1 92 ? 2.665 9.257 4.817 1.00 94.06 92 GLU A N 1
ATOM 737 C CA . GLU A 1 92 ? 3.244 8.329 5.799 1.00 94.06 92 GLU A CA 1
ATOM 738 C C . GLU A 1 92 ? 2.800 6.881 5.548 1.00 94.06 92 GLU A C 1
ATOM 740 O O . GLU A 1 92 ? 3.593 5.948 5.721 1.00 94.06 92 GLU A O 1
ATOM 745 N N . MET A 1 93 ? 1.546 6.691 5.129 1.00 95.44 93 MET A N 1
ATOM 746 C CA . MET A 1 93 ? 0.964 5.378 4.844 1.00 95.44 93 MET A CA 1
ATOM 747 C C . MET A 1 93 ? 1.476 4.808 3.512 1.00 95.44 93 MET A C 1
ATOM 749 O O . MET A 1 93 ? 1.913 3.659 3.461 1.00 95.44 93 MET A O 1
ATOM 753 N N . PHE A 1 94 ? 1.480 5.590 2.433 1.00 95.75 94 PHE A N 1
ATOM 754 C CA . PHE A 1 94 ? 1.911 5.183 1.092 1.00 95.75 94 PHE A CA 1
ATOM 755 C C . PHE A 1 94 ? 3.420 5.358 0.896 1.00 95.75 94 PHE A C 1
ATOM 757 O O . PHE A 1 94 ? 3.910 6.237 0.183 1.00 95.75 94 PHE A O 1
ATOM 764 N N . ARG A 1 95 ? 4.190 4.467 1.522 1.00 91.00 95 ARG A N 1
ATOM 765 C CA . ARG A 1 95 ? 5.654 4.536 1.565 1.00 91.00 95 ARG A CA 1
ATOM 766 C C . ARG A 1 95 ? 6.270 4.529 0.162 1.00 91.00 95 ARG A C 1
ATOM 768 O O . ARG A 1 95 ? 6.131 3.571 -0.609 1.00 91.00 95 ARG A O 1
ATOM 775 N N . GLY A 1 96 ? 7.047 5.575 -0.114 1.00 86.50 96 GLY A N 1
ATOM 776 C CA . GLY A 1 96 ? 7.808 5.737 -1.353 1.00 86.50 96 GLY A CA 1
ATOM 777 C C . GLY A 1 96 ? 7.069 6.475 -2.473 1.00 86.50 96 GLY A C 1
ATOM 778 O O . GLY A 1 96 ? 7.621 6.564 -3.570 1.00 86.50 96 GLY A O 1
ATOM 779 N N . ILE A 1 97 ? 5.873 7.007 -2.202 1.00 90.88 97 ILE A N 1
ATOM 780 C CA . ILE A 1 97 ? 5.133 7.921 -3.081 1.00 90.88 97 ILE A CA 1
ATOM 781 C C . ILE A 1 97 ? 5.255 9.346 -2.520 1.00 90.88 97 ILE A C 1
ATOM 783 O O . ILE A 1 97 ? 5.157 9.538 -1.311 1.00 90.88 97 ILE A O 1
ATOM 787 N N . SER A 1 98 ? 5.527 10.334 -3.380 1.00 92.94 98 SER A N 1
ATOM 788 C CA . SER A 1 98 ? 5.584 11.742 -2.954 1.00 92.94 98 SER A CA 1
ATOM 789 C C . SER A 1 98 ? 4.180 12.297 -2.723 1.00 92.94 98 SER A C 1
ATOM 791 O O . SER A 1 98 ? 3.239 11.882 -3.396 1.00 92.94 98 SER A O 1
ATOM 793 N N . LEU A 1 99 ? 4.049 13.279 -1.827 1.00 95.19 99 LEU A N 1
ATOM 794 C CA . LEU A 1 99 ? 2.772 13.933 -1.525 1.00 95.19 99 LEU A CA 1
ATOM 795 C C . LEU A 1 99 ? 2.132 14.566 -2.768 1.00 95.19 99 LEU A C 1
ATOM 797 O O . LEU A 1 99 ? 0.918 14.513 -2.914 1.00 95.19 99 LEU A O 1
ATOM 801 N N . GLU A 1 100 ? 2.937 15.105 -3.694 1.00 96.44 100 GLU A N 1
ATOM 802 C CA . GLU A 1 100 ? 2.438 15.711 -4.940 1.00 96.44 100 GLU A CA 1
ATOM 803 C C . GLU A 1 100 ? 1.716 14.724 -5.871 1.00 96.44 100 GLU A C 1
ATOM 805 O O . GLU A 1 100 ? 1.009 15.147 -6.780 1.00 96.44 100 GLU A O 1
ATOM 810 N N . HIS A 1 101 ? 1.904 13.421 -5.649 1.00 96.25 101 HIS A N 1
ATOM 811 C CA . HIS A 1 101 ? 1.300 12.345 -6.426 1.00 96.25 101 HIS A CA 1
ATOM 812 C C . HIS A 1 101 ? 0.104 11.707 -5.706 1.00 96.25 101 HIS A C 1
ATOM 814 O O . HIS A 1 101 ? -0.395 10.684 -6.168 1.00 96.25 101 HIS A O 1
ATOM 820 N N . ILE A 1 102 ? -0.330 12.242 -4.561 1.00 97.50 102 ILE A N 1
ATOM 821 C CA . ILE A 1 102 ? -1.475 11.736 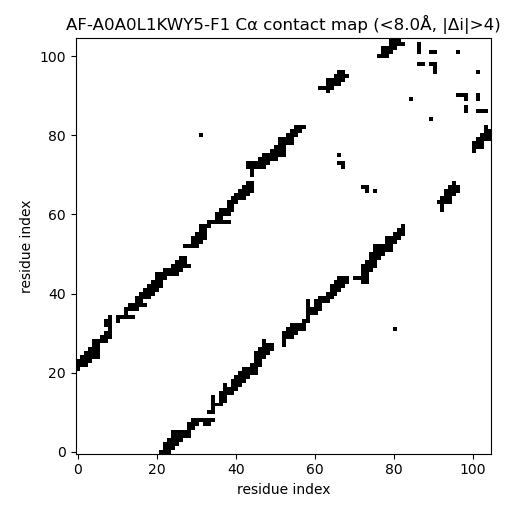-3.799 1.00 97.50 102 ILE A CA 1
ATOM 822 C C . ILE A 1 102 ? -2.601 12.764 -3.887 1.00 97.50 102 ILE A C 1
ATOM 824 O O . ILE A 1 102 ? -2.470 13.888 -3.406 1.00 97.50 102 ILE A O 1
ATOM 828 N N . HIS A 1 103 ? -3.727 12.363 -4.469 1.00 97.62 103 HIS A N 1
ATOM 829 C CA . HIS A 1 103 ? -4.892 13.218 -4.660 1.00 97.62 103 HIS A CA 1
ATOM 830 C C . HIS A 1 103 ? -6.102 12.628 -3.940 1.00 97.62 103 HIS A C 1
ATOM 832 O O . HIS A 1 103 ? -6.459 11.465 -4.146 1.00 97.62 103 HIS A O 1
ATOM 838 N N . ILE A 1 104 ? -6.719 13.452 -3.094 1.00 95.38 104 ILE A N 1
ATOM 839 C CA . ILE A 1 104 ? -8.017 13.166 -2.491 1.00 95.38 104 ILE A CA 1
ATOM 840 C C . ILE A 1 104 ? -9.072 13.833 -3.375 1.00 95.38 104 ILE A C 1
ATOM 842 O O . ILE A 1 104 ? -8.972 15.035 -3.626 1.00 95.38 104 ILE A O 1
ATOM 846 N N . GLU A 1 105 ? -10.029 13.051 -3.867 1.00 88.88 105 GLU A N 1
ATOM 847 C CA . GLU A 1 105 ? -11.119 13.494 -4.754 1.00 88.88 105 GLU A CA 1
ATOM 848 C C . GLU A 1 105 ? -12.490 13.377 -4.076 1.00 88.88 105 GLU A C 1
ATOM 850 O O . GLU A 1 105 ? -12.668 12.459 -3.239 1.00 88.88 105 GLU A O 1
#

Secondary structure (DSSP, 8-state):
--EEE---TT--TT--EEE--SSEEESPP-BSS--TT--EEE--SS--EEEEEEE-S--TT--EEE---SS--SEEEEEEE--SS-HHHHHHHEET--GGGEEE-

Solvent-accessible surface area (backbone atoms only — not comparable to full-atom values): 5579 Å² total; per-residue (Å²): 124,58,64,50,59,55,77,45,70,77,52,59,58,87,42,39,71,45,81,55,44,72,30,49,31,29,46,65,64,54,46,52,47,56,34,62,51,26,27,37,41,34,45,22,40,23,48,29,62,40,66,66,35,48,36,28,72,70,32,90,55,50,59,36,38,34,48,47,51,102,62,75,49,36,45,73,58,33,38,42,28,42,68,94,67,53,65,69,58,46,33,66,23,36,33,75,52,60,58,94,33,53,45,79,105

Nearest PDB structures (foldseek):
  4hq1-assembly1_A  TM=5.305E-01  e=1.273E+00  Arabidopsis thaliana
  4z64-assembly2_A  TM=5.226E-01  e=5.755E+00  Arabidopsis thaliana
  1xcd-assembly1_A  TM=3.818E-01  e=2.489E+00  Bos taurus

Sequence (105 aa):
MLHGSVGLRTLSEPLVHLDLSINRLVGPVDLTELPRNLKTLSLWNNRIRQSVVFFGHLPPNLEYIWFHYIARTNQIGELRGTSTESVERLGEMFRGISLEHIHIE

Mean predicted aligned error: 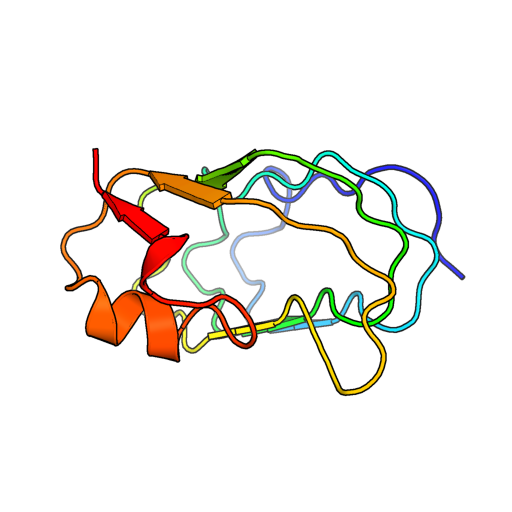3.32 Å

Foldseek 3Di:
DDEEEDDQQPDDQVDAEEAPAQEAYEDDDEAQHHRLNHAEAEHEHYQYEDLEYEHEEHRPNHQAYEHYDPDPNHHYNAYEYAYPDDLVSVPRRYDPDDSVRYYHD